Protein AF-A0A2D4VL74-F1 (afdb_monomer_lite)

Sequence (44 aa):
MSETHILPDMLRPGLRLVFIGTAASTRSAAVGAYYTHPQNRFWR

Radius of gyration: 11.97 Å; chains: 1; bounding box: 22×34×24 Å

Secondary structure (DSSP, 8-state):
-----PPPP---TT-S-----S---HHHHHHT-TT-STT--TT-

Foldseek 3Di:
DDLPLDADDPDDPPDPDDDDDDDADPVCSVVSHGQPDPPRPPPD

pLDDT: mean 87.97, std 12.25, range [42.16, 98.0]

Structure (mmCIF, N/CA/C/O backbone):
data_AF-A0A2D4VL74-F1
#
_entry.id   AF-A0A2D4VL74-F1
#
loop_
_atom_site.group_PDB
_atom_site.id
_atom_site.type_symbol
_atom_site.label_atom_id
_atom_site.label_alt_id
_atom_site.label_comp_id
_atom_site.label_asym_id
_atom_site.label_entity_id
_atom_site.label_seq_id
_atom_site.pdbx_PDB_ins_code
_atom_site.Cartn_x
_atom_site.Cartn_y
_atom_site.Cartn_z
_atom_site.occupancy
_atom_site.B_iso_or_equiv
_atom_site.auth_seq_id
_atom_site.auth_comp_id
_atom_site.auth_asym_id
_atom_site.auth_atom_id
_atom_site.pdbx_PDB_model_num
ATOM 1 N N . MET A 1 1 ? 6.803 19.599 -9.975 1.00 42.16 1 MET A N 1
ATOM 2 C CA . MET A 1 1 ? 6.032 19.192 -8.782 1.00 42.16 1 MET A CA 1
ATOM 3 C C . MET A 1 1 ? 6.099 17.678 -8.728 1.00 42.16 1 MET A C 1
ATOM 5 O O . MET A 1 1 ? 5.824 17.063 -9.745 1.00 42.16 1 MET A O 1
ATOM 9 N N . SER A 1 2 ? 6.605 17.111 -7.632 1.00 45.56 2 SER A N 1
ATOM 10 C CA . SER A 1 2 ? 6.835 15.668 -7.475 1.00 45.56 2 SER A CA 1
ATOM 11 C C . SER A 1 2 ? 5.526 14.901 -7.685 1.00 45.56 2 SER A C 1
ATOM 13 O O . SER A 1 2 ? 4.608 15.052 -6.875 1.00 45.56 2 SER A O 1
ATOM 15 N N . GLU A 1 3 ? 5.410 14.133 -8.774 1.00 60.34 3 GLU A N 1
ATOM 16 C CA . GLU A 1 3 ? 4.327 13.158 -8.931 1.00 60.34 3 GLU A CA 1
ATOM 17 C C . GLU A 1 3 ? 4.440 12.184 -7.766 1.00 60.34 3 GLU A C 1
ATOM 19 O O . GLU A 1 3 ? 5.359 11.373 -7.665 1.00 60.34 3 GLU A O 1
ATOM 24 N N . THR A 1 4 ? 3.556 12.359 -6.795 1.00 62.09 4 THR A N 1
ATOM 25 C CA . THR A 1 4 ? 3.657 11.649 -5.536 1.00 62.09 4 THR A CA 1
ATOM 26 C C . THR A 1 4 ? 3.192 10.223 -5.794 1.00 62.09 4 THR A C 1
ATOM 28 O O . THR A 1 4 ? 1.999 9.951 -5.839 1.00 62.09 4 THR A O 1
ATOM 31 N N . HIS A 1 5 ? 4.145 9.309 -5.979 1.00 72.75 5 HIS A N 1
ATOM 32 C CA . HIS A 1 5 ? 3.948 7.863 -6.151 1.00 72.75 5 HIS A CA 1
ATOM 33 C C . HIS A 1 5 ? 3.373 7.161 -4.897 1.00 72.75 5 HIS A C 1
ATOM 35 O O . HIS A 1 5 ? 3.596 5.967 -4.687 1.00 72.75 5 HIS A O 1
ATOM 41 N N . ILE A 1 6 ? 2.667 7.899 -4.036 1.00 83.69 6 ILE A N 1
ATOM 42 C CA . ILE A 1 6 ? 2.015 7.394 -2.831 1.00 83.69 6 ILE A CA 1
ATOM 43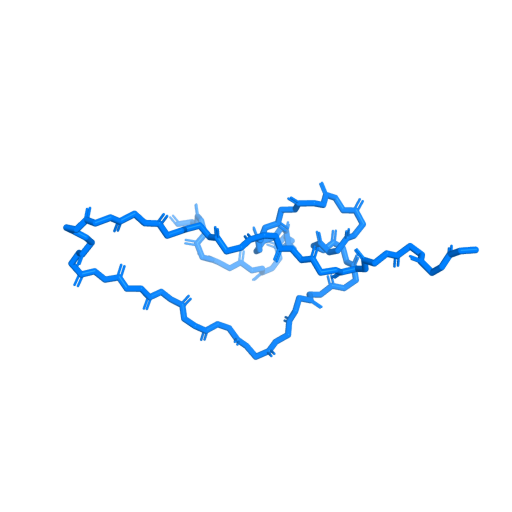 C C . ILE A 1 6 ? 0.605 6.961 -3.213 1.00 83.69 6 ILE A C 1
ATOM 45 O O . ILE A 1 6 ? -0.192 7.747 -3.720 1.00 83.69 6 ILE A O 1
ATOM 49 N N . LEU A 1 7 ? 0.306 5.694 -2.952 1.00 89.19 7 LEU A N 1
ATOM 50 C CA . LEU A 1 7 ? -1.040 5.156 -3.068 1.00 89.19 7 LEU A CA 1
ATOM 51 C C . LEU A 1 7 ? -1.826 5.475 -1.789 1.00 89.19 7 LEU A C 1
ATOM 53 O O . LEU A 1 7 ? -1.251 5.386 -0.703 1.00 89.19 7 LEU A O 1
ATOM 57 N N . PRO A 1 8 ? -3.111 5.854 -1.893 1.00 90.62 8 PRO A N 1
ATOM 58 C CA . PRO A 1 8 ? -3.928 6.120 -0.719 1.00 90.62 8 PRO A CA 1
ATOM 59 C C . PRO A 1 8 ? -4.227 4.823 0.037 1.00 90.62 8 PRO A C 1
ATOM 61 O O . PRO A 1 8 ? -4.534 3.792 -0.567 1.00 90.62 8 PRO A O 1
ATOM 64 N N . ASP A 1 9 ? -4.210 4.900 1.365 1.00 92.81 9 ASP A N 1
ATOM 65 C CA . ASP A 1 9 ? -4.600 3.784 2.219 1.00 92.81 9 ASP A CA 1
ATOM 66 C C . ASP A 1 9 ? -6.077 3.414 2.011 1.00 92.81 9 ASP A C 1
ATOM 68 O O . ASP A 1 9 ? -6.970 4.263 2.018 1.00 92.81 9 ASP A O 1
ATOM 72 N N . MET A 1 10 ? -6.353 2.115 1.876 1.00 92.19 10 MET A N 1
ATOM 73 C CA . MET A 1 10 ? -7.710 1.575 1.740 1.00 92.19 10 MET A CA 1
ATOM 74 C C . MET A 1 10 ? -8.252 1.111 3.098 1.00 92.19 10 MET A C 1
ATOM 76 O O . MET A 1 10 ? -8.422 -0.085 3.344 1.00 92.19 10 MET A O 1
ATOM 80 N N . LEU A 1 11 ? -8.506 2.063 3.999 1.00 96.06 11 LEU A N 1
ATOM 81 C CA . LEU A 1 11 ? -8.936 1.793 5.375 1.00 96.06 11 LEU A CA 1
ATOM 82 C C . LEU A 1 11 ? -10.354 2.297 5.654 1.00 96.06 11 LEU A C 1
ATOM 84 O O . LEU A 1 11 ? -10.759 3.370 5.215 1.00 96.06 11 LEU A O 1
ATOM 88 N N . ARG A 1 12 ? -11.107 1.514 6.434 1.00 96.88 12 ARG A N 1
ATOM 89 C CA . ARG A 1 12 ? -12.411 1.902 6.987 1.00 96.88 12 ARG A CA 1
ATOM 90 C C . ARG A 1 12 ? -12.619 1.292 8.379 1.00 96.88 12 ARG A C 1
ATOM 92 O O . ARG A 1 12 ? -12.016 0.258 8.672 1.00 96.88 12 ARG A O 1
ATOM 99 N N . PRO A 1 13 ? -13.482 1.868 9.231 1.00 97.75 13 PRO A N 1
ATOM 100 C CA . PRO A 1 13 ? -13.842 1.250 10.505 1.00 97.75 13 PRO A CA 1
ATOM 101 C C . PRO A 1 13 ? -14.427 -0.161 10.331 1.00 97.75 13 PRO A C 1
ATOM 103 O O . PRO A 1 13 ? -15.103 -0.449 9.343 1.00 97.75 13 PRO A O 1
ATOM 106 N N . GLY A 1 14 ? -14.174 -1.042 11.305 1.00 97.25 14 GLY A N 1
ATOM 107 C CA . GLY A 1 14 ? -14.733 -2.401 11.334 1.00 97.25 14 GLY A CA 1
ATOM 108 C C . GLY A 1 14 ? -14.017 -3.434 10.454 1.00 97.25 14 GLY A C 1
ATOM 109 O O . GLY A 1 14 ? -14.540 -4.531 10.254 1.00 97.25 14 GLY A O 1
ATOM 110 N N . LEU A 1 15 ? -12.830 -3.123 9.920 1.00 97.62 15 LEU A N 1
ATOM 111 C CA . LEU A 1 15 ? -12.002 -4.113 9.229 1.00 97.62 15 LEU A CA 1
ATOM 112 C C . LEU A 1 15 ? -11.526 -5.204 10.200 1.00 97.62 15 LEU A C 1
ATOM 114 O O . LEU A 1 15 ? -11.018 -4.918 11.279 1.00 97.62 15 LEU A O 1
ATOM 118 N N . ARG A 1 16 ? -11.660 -6.467 9.783 1.00 98.00 16 ARG A N 1
ATOM 119 C CA . ARG A 1 16 ? -11.152 -7.638 10.523 1.00 98.00 16 ARG A CA 1
ATOM 120 C C . ARG A 1 16 ? -9.695 -7.967 10.195 1.00 98.00 16 ARG A C 1
ATOM 122 O O . ARG A 1 16 ? -9.056 -8.701 10.937 1.00 98.00 16 ARG A O 1
ATOM 129 N N . LEU A 1 17 ? -9.206 -7.476 9.057 1.00 96.62 17 LEU A N 1
ATOM 130 C CA . LEU A 1 17 ? -7.885 -7.761 8.512 1.00 96.62 17 LEU A CA 1
ATOM 131 C C . LEU A 1 17 ? -7.389 -6.542 7.736 1.00 96.62 17 LEU A C 1
ATOM 133 O O . LEU A 1 17 ? -8.155 -5.928 6.992 1.00 96.62 17 LEU A O 1
ATOM 137 N N . VAL A 1 18 ? -6.107 -6.232 7.904 1.00 96.06 18 VAL A N 1
ATOM 138 C CA . VAL A 1 18 ? -5.391 -5.192 7.164 1.00 96.06 18 VAL A CA 1
ATOM 139 C C . VAL A 1 18 ? -4.100 -5.805 6.635 1.00 96.06 18 VAL A C 1
ATOM 141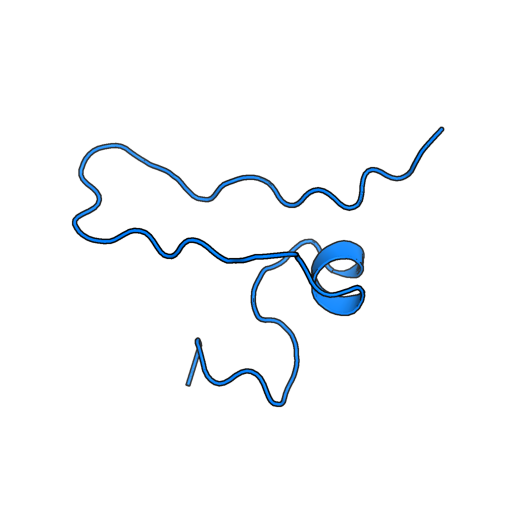 O O . VAL A 1 18 ? -3.371 -6.454 7.385 1.00 96.06 18 VAL A O 1
ATOM 144 N N . PHE A 1 19 ? -3.818 -5.603 5.349 1.00 94.69 19 PHE A N 1
ATOM 145 C CA . PHE A 1 19 ? -2.553 -5.999 4.737 1.00 94.69 19 PHE A CA 1
ATOM 146 C C . PHE A 1 19 ? -1.614 -4.797 4.695 1.00 94.69 19 PHE A C 1
ATOM 148 O O . PHE A 1 19 ? -1.950 -3.773 4.105 1.00 94.69 19 PHE A O 1
ATOM 155 N N . ILE A 1 20 ? -0.436 -4.929 5.307 1.00 94.00 20 ILE A N 1
ATOM 156 C CA . ILE A 1 20 ? 0.586 -3.878 5.344 1.00 94.00 20 ILE A CA 1
ATOM 157 C C . ILE A 1 20 ? 1.743 -4.312 4.442 1.00 94.00 20 ILE A C 1
ATOM 159 O O . ILE A 1 20 ? 2.461 -5.264 4.748 1.00 94.00 20 ILE A O 1
ATOM 163 N N . GLY A 1 21 ? 1.879 -3.653 3.291 1.00 89.00 21 GLY A N 1
ATOM 164 C CA . GLY A 1 21 ? 2.999 -3.855 2.369 1.00 89.00 21 GLY A CA 1
ATOM 165 C C . GLY A 1 21 ? 4.242 -3.058 2.777 1.00 89.00 21 GLY A C 1
ATOM 166 O O . GLY A 1 21 ? 4.166 -2.162 3.608 1.00 89.00 21 GLY A O 1
ATOM 167 N N . THR A 1 22 ? 5.390 -3.362 2.167 1.00 89.25 22 THR A N 1
ATOM 168 C CA . THR A 1 22 ? 6.646 -2.626 2.401 1.00 89.25 22 THR A CA 1
ATOM 169 C C . THR A 1 22 ? 6.757 -1.375 1.530 1.00 89.25 22 THR A C 1
ATOM 171 O O . THR A 1 22 ? 6.998 -0.288 2.039 1.00 89.25 22 THR A O 1
ATOM 174 N N . ALA A 1 23 ? 6.567 -1.518 0.217 1.00 89.06 23 ALA A N 1
ATOM 175 C CA . ALA A 1 23 ? 6.577 -0.415 -0.739 1.00 89.06 23 ALA A CA 1
ATOM 176 C C . ALA A 1 23 ? 5.685 -0.724 -1.949 1.00 89.06 23 ALA A C 1
ATOM 178 O O . ALA A 1 23 ? 5.571 -1.876 -2.382 1.00 89.06 23 ALA A O 1
ATOM 179 N N . ALA A 1 24 ? 5.076 0.314 -2.523 1.00 89.12 24 ALA A N 1
ATOM 180 C CA . ALA A 1 24 ? 4.387 0.197 -3.801 1.00 89.12 24 ALA A CA 1
ATOM 181 C C . ALA A 1 24 ? 5.409 -0.035 -4.925 1.00 89.12 24 ALA A C 1
ATOM 183 O O . ALA A 1 24 ? 6.423 0.654 -5.014 1.00 89.12 24 ALA A O 1
ATOM 184 N N . SER A 1 25 ? 5.142 -0.999 -5.809 1.00 89.75 25 SER A N 1
ATOM 185 C CA . SER A 1 25 ? 5.964 -1.177 -7.010 1.00 89.75 25 SER A CA 1
ATOM 186 C C . SER A 1 25 ? 5.753 -0.017 -7.986 1.00 89.75 25 SER A C 1
ATOM 188 O O . SER A 1 25 ? 4.676 0.575 -8.007 1.00 89.75 25 SER A O 1
ATOM 190 N N . THR A 1 26 ? 6.721 0.251 -8.868 1.00 90.50 26 THR A N 1
ATOM 191 C CA . THR A 1 26 ? 6.620 1.310 -9.893 1.00 90.50 26 THR A CA 1
ATOM 192 C C . THR A 1 26 ? 5.341 1.199 -10.721 1.00 90.50 26 THR A C 1
ATOM 194 O O . THR A 1 26 ? 4.674 2.195 -10.974 1.00 90.50 26 THR A O 1
ATOM 197 N N . ARG A 1 27 ? 4.940 -0.028 -11.087 1.00 90.62 27 ARG A N 1
ATOM 198 C CA . ARG A 1 27 ? 3.680 -0.266 -11.805 1.00 90.62 27 ARG A CA 1
ATOM 199 C C . ARG A 1 27 ? 2.452 0.069 -10.958 1.00 90.62 27 ARG A C 1
ATOM 201 O O . ARG A 1 27 ? 1.497 0.624 -11.481 1.00 90.62 27 ARG A O 1
ATOM 208 N N . SER A 1 28 ? 2.478 -0.259 -9.667 1.00 91.50 28 SER A N 1
ATOM 209 C CA . SER A 1 28 ? 1.385 0.073 -8.745 1.00 91.50 28 SER A CA 1
ATOM 210 C C . SER A 1 28 ? 1.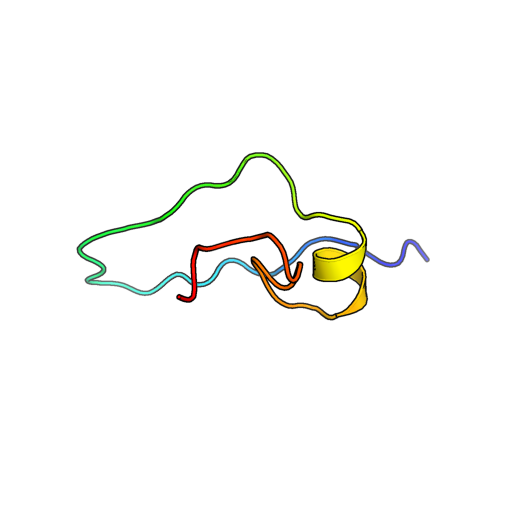264 1.587 -8.575 1.00 91.50 28 SER A C 1
ATOM 212 O O . SER A 1 28 ? 0.167 2.119 -8.693 1.00 91.50 28 SER A O 1
ATOM 214 N N . ALA A 1 29 ? 2.393 2.278 -8.401 1.00 91.69 29 ALA A N 1
ATOM 215 C CA . ALA A 1 29 ? 2.453 3.732 -8.319 1.00 91.69 29 ALA A CA 1
ATOM 216 C C . ALA A 1 29 ? 1.955 4.425 -9.598 1.00 91.69 29 ALA A C 1
ATOM 218 O O . ALA A 1 29 ? 1.178 5.367 -9.510 1.00 91.69 29 ALA A O 1
ATOM 219 N N . ALA A 1 30 ? 2.360 3.944 -10.777 1.00 89.88 30 ALA A N 1
ATOM 220 C CA . ALA A 1 30 ? 1.955 4.528 -12.058 1.00 89.88 30 ALA A CA 1
ATOM 221 C C . ALA A 1 30 ? 0.459 4.337 -12.363 1.00 89.88 30 ALA A C 1
ATOM 223 O O . ALA A 1 30 ? -0.154 5.181 -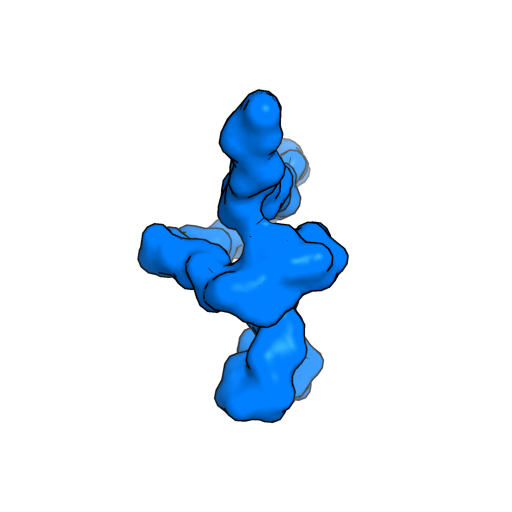13.006 1.00 89.88 30 ALA A O 1
ATOM 224 N N . VAL A 1 31 ? -0.128 3.220 -11.924 1.00 89.69 31 VAL A N 1
ATOM 225 C CA . VAL A 1 31 ? -1.539 2.883 -12.188 1.00 89.69 31 VAL A CA 1
ATOM 226 C C . VAL A 1 31 ? -2.477 3.389 -11.086 1.00 89.69 31 VAL A C 1
ATOM 228 O O . VAL A 1 31 ? -3.681 3.474 -11.303 1.00 89.69 31 VAL A O 1
ATOM 231 N N . GLY A 1 32 ? -1.961 3.725 -9.902 1.00 89.69 32 GLY A N 1
ATOM 232 C CA . GLY A 1 32 ? -2.801 4.153 -8.782 1.00 89.69 32 GLY A CA 1
ATOM 233 C C . GLY A 1 32 ? -3.511 2.998 -8.061 1.00 89.69 32 GLY A C 1
ATOM 234 O O . GLY A 1 32 ? -4.519 3.223 -7.398 1.00 89.69 32 GLY A O 1
ATOM 235 N N . ALA A 1 33 ? -3.018 1.759 -8.185 1.00 90.25 33 ALA A N 1
ATOM 236 C CA . ALA A 1 33 ? -3.646 0.577 -7.588 1.00 90.25 33 ALA A CA 1
ATOM 237 C C . ALA A 1 33 ? -2.622 -0.417 -7.020 1.00 90.25 33 ALA A C 1
ATOM 239 O O . ALA A 1 33 ? -1.542 -0.611 -7.583 1.00 90.25 33 ALA A O 1
ATOM 240 N N . TYR A 1 34 ? -2.975 -1.089 -5.919 1.00 93.25 34 TYR A N 1
ATOM 241 C CA . TYR A 1 34 ? -2.115 -2.077 -5.259 1.00 93.25 34 TYR A CA 1
ATOM 242 C C . TYR A 1 34 ? -2.116 -3.442 -5.951 1.00 93.25 34 TYR A C 1
ATOM 244 O O . TYR A 1 34 ? -3.110 -3.887 -6.527 1.00 93.25 34 TYR A O 1
ATOM 252 N N . TYR A 1 35 ? -0.980 -4.135 -5.824 1.00 93.44 35 TYR A N 1
ATOM 253 C CA . TYR A 1 35 ? -0.788 -5.519 -6.270 1.00 93.44 35 TYR A CA 1
ATOM 254 C C . TYR A 1 35 ? -1.092 -5.739 -7.758 1.00 93.44 35 TYR A C 1
ATOM 256 O O . TYR A 1 35 ? -1.509 -6.817 -8.169 1.00 93.44 35 TYR A O 1
ATOM 264 N N . THR A 1 36 ? -0.844 -4.722 -8.586 1.00 91.44 36 THR A N 1
ATOM 265 C CA . THR A 1 36 ? -1.179 -4.772 -10.014 1.00 91.44 36 THR A CA 1
ATOM 266 C C . THR A 1 36 ? -0.294 -5.735 -10.800 1.00 91.44 36 THR A C 1
ATOM 268 O O . THR A 1 36 ? -0.700 -6.185 -11.864 1.00 91.44 36 THR A O 1
ATOM 271 N N . HIS A 1 37 ? 0.924 -6.046 -10.337 1.00 90.12 37 HIS A N 1
ATOM 272 C CA . HIS A 1 37 ? 1.898 -6.842 -11.097 1.00 90.12 37 HIS A CA 1
ATOM 273 C C . HIS A 1 37 ? 1.368 -8.245 -11.467 1.00 90.12 37 HIS A C 1
ATOM 275 O O . HIS A 1 37 ? 0.885 -8.930 -10.573 1.00 90.12 37 HIS A O 1
ATOM 281 N N . PRO A 1 38 ? 1.532 -8.748 -12.710 1.00 89.25 38 PRO A N 1
ATOM 282 C CA . PRO A 1 38 ? 0.954 -10.040 -13.123 1.00 89.25 38 PRO A CA 1
ATOM 283 C C . PRO A 1 38 ? 1.448 -11.267 -12.340 1.00 89.25 38 PRO A C 1
ATOM 285 O O . PRO A 1 38 ? 0.764 -12.290 -12.276 1.00 89.25 38 PRO A O 1
ATOM 288 N N . GLN A 1 39 ? 2.649 -11.180 -11.757 1.00 92.69 39 GLN A N 1
ATOM 289 C CA . GLN A 1 39 ? 3.196 -12.222 -10.876 1.00 92.69 39 GLN A CA 1
ATOM 290 C C . GLN A 1 39 ? 2.784 -12.056 -9.408 1.00 92.69 39 GLN A C 1
ATOM 292 O O . GLN A 1 39 ? 2.998 -12.967 -8.609 1.00 92.69 39 GLN A O 1
ATOM 297 N N . ASN A 1 40 ? 2.195 -10.916 -9.036 1.00 92.25 40 ASN A N 1
ATOM 298 C CA . ASN A 1 40 ? 1.595 -10.770 -7.722 1.00 92.25 40 ASN A CA 1
ATOM 299 C C . ASN A 1 40 ? 0.328 -11.638 -7.667 1.00 92.25 40 ASN A C 1
ATOM 301 O O . ASN A 1 40 ? -0.512 -11.593 -8.563 1.00 92.25 40 ASN A O 1
ATOM 305 N N . ARG A 1 41 ? 0.221 -12.471 -6.631 1.00 92.62 41 ARG A N 1
ATOM 306 C CA . ARG A 1 41 ? -0.864 -13.450 -6.478 1.00 92.62 41 ARG A CA 1
ATOM 307 C C . ARG A 1 41 ? -1.957 -13.000 -5.513 1.00 92.62 41 ARG A C 1
ATOM 309 O O . ARG A 1 41 ? -2.858 -13.778 -5.265 1.00 92.62 41 ARG A O 1
ATOM 316 N N . PHE A 1 42 ? -1.889 -11.783 -4.978 1.00 93.44 42 PHE A N 1
ATOM 317 C CA . PHE A 1 42 ? -2.812 -11.304 -3.948 1.00 93.44 42 PHE A CA 1
ATOM 318 C C . PHE A 1 42 ? -4.289 -11.360 -4.374 1.00 93.44 42 PHE A C 1
ATOM 320 O O . PHE A 1 42 ? -5.146 -11.663 -3.558 1.00 93.44 42 PHE A O 1
ATOM 327 N N . TRP A 1 43 ? -4.570 -11.087 -5.652 1.00 89.12 43 TRP A N 1
ATOM 328 C CA . TRP A 1 43 ? -5.926 -11.084 -6.217 1.0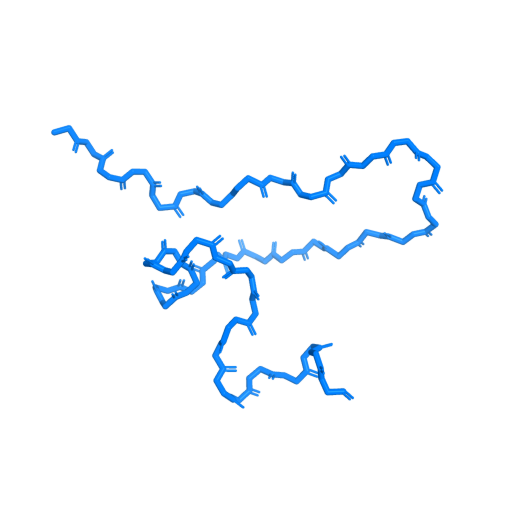0 89.12 43 TRP A CA 1
ATOM 329 C C . TRP A 1 43 ? -6.327 -12.391 -6.917 1.00 89.12 43 TRP A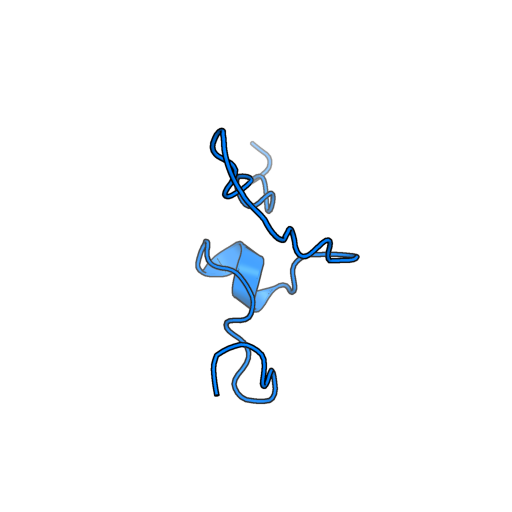 C 1
ATOM 331 O O . TRP A 1 43 ? -7.377 -12.428 -7.556 1.00 89.12 43 TRP A O 1
ATOM 341 N N . ARG A 1 44 ? -5.483 -13.426 -6.869 1.00 86.62 44 ARG A N 1
ATOM 342 C CA . ARG A 1 44 ? -5.848 -14.765 -7.350 1.00 86.62 44 ARG A CA 1
ATOM 343 C C . ARG A 1 44 ? -6.492 -15.546 -6.218 1.00 86.62 44 ARG A C 1
ATOM 345 O O . ARG A 1 44 ? -7.454 -16.278 -6.519 1.00 86.62 44 ARG A O 1
#